Protein AF-A0A950VNF1-F1 (afdb_monomer_lite)

Radius of gyration: 12.63 Å; chains: 1; bounding box: 23×38×28 Å

Structure (mmCIF, N/CA/C/O backbone):
data_AF-A0A950VNF1-F1
#
_entry.id   AF-A0A950VNF1-F1
#
loop_
_atom_site.group_PDB
_atom_site.id
_atom_site.type_symbol
_atom_site.label_atom_id
_atom_site.label_alt_id
_atom_site.label_comp_id
_atom_site.label_asym_id
_atom_site.label_entity_id
_atom_site.label_seq_id
_atom_site.pdbx_PDB_ins_code
_atom_site.Cartn_x
_atom_site.Cartn_y
_atom_site.Cartn_z
_atom_site.occupancy
_atom_site.B_iso_or_equiv
_atom_site.auth_seq_id
_atom_site.auth_comp_id
_atom_site.auth_asym_id
_atom_site.auth_atom_id
_atom_site.pdbx_PDB_model_num
ATOM 1 N N . MET A 1 1 ? -10.368 15.965 1.424 1.00 51.59 1 MET A N 1
ATOM 2 C CA . MET A 1 1 ? -9.336 15.709 2.445 1.00 51.59 1 MET A CA 1
ATOM 3 C C . MET A 1 1 ? -9.637 14.368 3.084 1.00 51.59 1 MET A C 1
ATOM 5 O O . MET A 1 1 ? -10.680 14.251 3.725 1.00 51.59 1 MET A O 1
ATOM 9 N N . ARG A 1 2 ? -8.839 13.335 2.801 1.00 61.28 2 ARG A N 1
ATOM 10 C CA . ARG A 1 2 ? -9.202 11.959 3.169 1.00 61.28 2 ARG A CA 1
ATOM 11 C C . ARG A 1 2 ? -8.570 11.591 4.511 1.00 61.28 2 ARG A C 1
ATOM 13 O O . ARG A 1 2 ? -7.371 11.720 4.712 1.00 61.28 2 ARG A O 1
ATOM 20 N N . LYS A 1 3 ? -9.409 11.190 5.463 1.00 76.19 3 LYS A N 1
ATOM 21 C CA . LYS A 1 3 ? -8.982 10.609 6.739 1.00 76.19 3 LYS A CA 1
ATOM 22 C C . LYS A 1 3 ? -8.639 9.136 6.493 1.00 76.19 3 LYS A C 1
ATOM 24 O O . LYS A 1 3 ? -9.274 8.520 5.642 1.00 76.19 3 LYS A O 1
ATOM 29 N N . GLY A 1 4 ? -7.683 8.584 7.243 1.00 84.88 4 GLY A N 1
ATOM 30 C CA . GLY A 1 4 ? -7.428 7.141 7.233 1.00 84.88 4 GLY A CA 1
ATOM 31 C C . GLY A 1 4 ? -8.713 6.340 7.461 1.00 84.88 4 GLY A C 1
ATOM 32 O O . GLY A 1 4 ? -9.579 6.753 8.245 1.00 84.88 4 GLY A O 1
ATOM 33 N N . VAL A 1 5 ? -8.841 5.226 6.748 1.00 90.88 5 VAL A N 1
ATOM 34 C CA . VAL A 1 5 ? -10.014 4.349 6.769 1.00 90.88 5 VAL A CA 1
ATOM 35 C C . VAL A 1 5 ? -9.709 3.173 7.682 1.00 90.88 5 VAL A C 1
ATOM 37 O O . VAL A 1 5 ? -8.725 2.470 7.476 1.00 90.88 5 VAL A O 1
ATOM 40 N N . LYS A 1 6 ? -10.550 2.966 8.700 1.00 93.19 6 LYS A N 1
ATOM 41 C CA . LYS A 1 6 ? -10.461 1.776 9.546 1.00 93.19 6 LYS A CA 1
ATOM 42 C C . LYS A 1 6 ? -11.143 0.612 8.835 1.00 93.19 6 LYS A C 1
ATOM 44 O O . LYS A 1 6 ? -12.320 0.721 8.492 1.00 93.19 6 LYS A O 1
ATOM 49 N N . VAL A 1 7 ? -10.417 -0.481 8.659 1.00 93.25 7 VAL A N 1
ATOM 50 C CA . VAL A 1 7 ? -10.882 -1.715 8.029 1.00 93.25 7 VAL A CA 1
ATOM 51 C C . VAL A 1 7 ? -10.953 -2.800 9.103 1.00 93.25 7 VAL A C 1
ATOM 53 O O . VAL A 1 7 ? -10.048 -2.952 9.917 1.00 93.25 7 VAL A O 1
ATOM 56 N N . SER A 1 8 ? -12.057 -3.543 9.151 1.00 90.62 8 SER A N 1
ATOM 57 C CA . SER A 1 8 ? -12.290 -4.588 10.156 1.00 90.62 8 SER A CA 1
ATOM 58 C C . SER A 1 8 ? -12.448 -5.958 9.509 1.00 90.62 8 SER A C 1
ATOM 60 O O . SER A 1 8 ? -13.021 -6.060 8.430 1.00 90.62 8 SER A O 1
ATOM 62 N N . GLY A 1 9 ? -12.020 -7.017 10.202 1.00 89.25 9 GLY A N 1
ATOM 63 C CA . GLY A 1 9 ? -12.226 -8.400 9.749 1.00 89.25 9 GLY A CA 1
ATOM 64 C C . GLY A 1 9 ? -11.228 -8.876 8.691 1.00 89.25 9 GLY A C 1
ATOM 65 O O . GLY A 1 9 ? -11.403 -9.952 8.125 1.00 89.25 9 GLY A O 1
ATOM 66 N N . VAL A 1 10 ? -10.177 -8.097 8.447 1.00 89.94 10 VAL A N 1
ATOM 67 C CA . VAL A 1 10 ? -9.083 -8.433 7.539 1.00 89.94 10 VAL A CA 1
ATOM 68 C C . VAL A 1 10 ? -7.945 -9.094 8.316 1.00 89.94 10 VAL A C 1
ATOM 70 O O . VAL A 1 10 ? -7.655 -8.718 9.449 1.00 89.94 10 VAL A O 1
ATOM 73 N N . LYS A 1 11 ? -7.302 -10.094 7.706 1.00 91.38 11 LYS A N 1
ATOM 74 C CA . LYS A 1 11 ? -6.060 -10.695 8.201 1.00 91.38 11 LYS A CA 1
ATOM 75 C C . LYS A 1 11 ? -4.945 -10.414 7.195 1.00 91.38 11 LYS A C 1
ATOM 77 O O . LYS A 1 11 ? -5.143 -10.740 6.023 1.00 91.38 11 LYS A O 1
ATOM 82 N N . PRO A 1 12 ? -3.801 -9.857 7.624 1.00 92.12 12 PRO A N 1
ATOM 83 C CA . PRO A 1 12 ? -2.678 -9.654 6.728 1.00 92.12 12 PRO A CA 1
ATOM 84 C C . PRO A 1 12 ? -2.200 -10.965 6.102 1.00 92.12 12 PRO A C 1
ATOM 86 O O . PRO A 1 12 ? -2.083 -11.984 6.789 1.00 92.12 12 PRO A O 1
ATOM 89 N N . LEU A 1 13 ? -1.914 -10.934 4.803 1.00 93.88 13 LEU A N 1
ATOM 90 C CA . LEU A 1 13 ? -1.301 -12.052 4.092 1.00 93.88 13 LEU A CA 1
ATOM 91 C C . LEU A 1 13 ? 0.216 -12.028 4.267 1.00 93.88 13 LEU A C 1
ATOM 93 O O . LEU A 1 13 ? 0.835 -10.968 4.414 1.00 93.88 13 LEU A O 1
ATOM 97 N N . HIS A 1 14 ? 0.828 -13.209 4.203 1.00 92.62 14 HIS A N 1
ATOM 98 C CA . HIS A 1 14 ? 2.276 -13.324 4.106 1.00 92.62 14 HIS A CA 1
ATOM 99 C C . HIS A 1 14 ? 2.743 -12.741 2.763 1.00 92.62 14 HIS A C 1
ATOM 101 O O . HIS A 1 14 ? 2.080 -12.938 1.750 1.00 92.62 14 HIS A O 1
ATOM 107 N N . TRP A 1 15 ? 3.882 -12.041 2.732 1.00 89.31 15 TRP A N 1
ATOM 108 C CA . TRP A 1 15 ? 4.350 -11.286 1.553 1.00 89.31 15 TRP A CA 1
ATOM 109 C C . TRP A 1 15 ? 4.446 -12.115 0.264 1.00 89.31 15 TRP A C 1
ATOM 111 O O . TRP A 1 15 ? 4.198 -11.614 -0.825 1.00 89.31 15 TRP A O 1
ATOM 121 N N . ARG A 1 16 ? 4.731 -13.415 0.387 1.00 91.81 16 ARG A N 1
ATOM 122 C CA . ARG A 1 16 ? 4.783 -14.355 -0.749 1.00 91.81 16 ARG A CA 1
ATOM 123 C C . ARG A 1 16 ? 3.441 -14.589 -1.440 1.00 91.81 16 ARG A C 1
ATOM 125 O O . ARG A 1 16 ? 3.439 -14.988 -2.597 1.00 91.81 16 ARG A O 1
ATOM 132 N N . ASP A 1 17 ? 2.337 -14.365 -0.736 1.00 94.12 17 ASP A N 1
ATOM 133 C CA . ASP A 1 17 ? 0.982 -14.617 -1.234 1.00 94.12 17 ASP A CA 1
ATOM 134 C C . ASP A 1 17 ? 0.331 -13.339 -1.792 1.00 94.12 17 ASP A C 1
ATOM 136 O O . ASP A 1 17 ? -0.834 -13.341 -2.194 1.00 94.12 17 ASP A O 1
ATOM 140 N N . ARG A 1 18 ? 1.071 -12.225 -1.804 1.00 93.25 18 ARG A N 1
ATOM 141 C CA . ARG A 1 18 ? 0.595 -10.917 -2.254 1.00 93.25 18 ARG A CA 1
ATO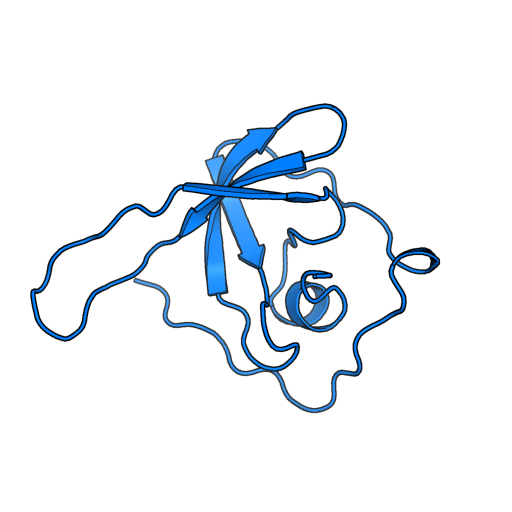M 142 C C . ARG A 1 18 ? 0.912 -10.732 -3.733 1.00 93.25 18 ARG A C 1
ATOM 144 O O . ARG A 1 18 ? 1.929 -11.193 -4.236 1.00 93.25 18 ARG A O 1
ATOM 151 N N . THR A 1 19 ? 0.035 -10.031 -4.443 1.00 91.69 19 THR A N 1
ATOM 152 C CA . THR A 1 19 ? 0.205 -9.738 -5.877 1.00 91.69 19 THR A CA 1
ATOM 153 C C . THR A 1 19 ? 0.319 -8.243 -6.067 1.00 91.69 19 THR A C 1
ATOM 155 O O . THR A 1 19 ? -0.588 -7.547 -5.636 1.00 91.69 19 THR A O 1
ATOM 158 N N . ALA A 1 20 ? 1.389 -7.727 -6.668 1.00 92.44 20 ALA A N 1
ATOM 159 C CA . ALA A 1 20 ? 1.527 -6.294 -6.936 1.00 92.44 20 ALA A CA 1
ATOM 160 C C . ALA A 1 20 ? 0.454 -5.788 -7.915 1.00 92.44 20 ALA A C 1
ATOM 162 O O . ALA A 1 20 ? 0.040 -6.506 -8.825 1.00 92.44 20 ALA A O 1
ATOM 163 N N . GLU A 1 21 ? 0.012 -4.548 -7.719 1.00 93.06 21 GLU A N 1
ATOM 164 C CA . GLU A 1 21 ? -0.818 -3.831 -8.689 1.00 93.06 21 GLU A CA 1
ATOM 165 C C . GLU A 1 21 ? 0.060 -2.880 -9.501 1.00 93.06 21 GLU A C 1
ATOM 167 O O . GLU A 1 21 ? 1.052 -2.350 -8.993 1.00 93.06 21 GLU A O 1
ATOM 172 N N . ASP A 1 22 ? -0.317 -2.652 -10.757 1.00 94.69 22 ASP A N 1
ATOM 173 C CA . ASP A 1 22 ? 0.263 -1.585 -11.563 1.00 94.69 22 ASP A CA 1
ATOM 174 C C . ASP A 1 22 ? -0.529 -0.295 -11.328 1.00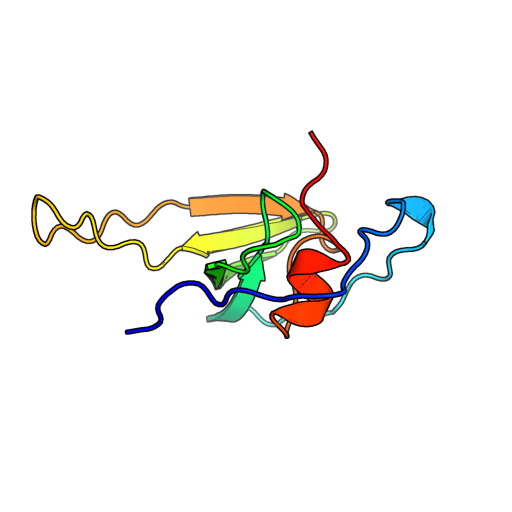 94.69 22 ASP A C 1
ATOM 176 O O . ASP A 1 22 ? -1.697 -0.195 -11.706 1.00 94.69 22 ASP A O 1
ATOM 180 N N . ILE A 1 23 ? 0.082 0.656 -10.622 1.00 95.75 23 ILE A N 1
ATOM 181 C CA . ILE A 1 23 ? -0.535 1.914 -10.211 1.00 95.75 23 ILE A CA 1
ATOM 182 C C . ILE A 1 23 ? 0.214 3.055 -10.893 1.00 95.75 23 ILE A C 1
ATOM 184 O O . ILE A 1 23 ? 1.421 3.223 -10.725 1.00 95.75 23 ILE A O 1
ATOM 188 N N . GLU A 1 24 ? -0.524 3.860 -11.650 1.00 96.62 24 GLU A N 1
ATOM 189 C CA . GLU A 1 24 ? 0.028 4.991 -12.389 1.00 96.62 24 GLU A CA 1
ATOM 190 C C . GLU A 1 24 ? 0.532 6.110 -11.468 1.00 96.62 24 GLU A C 1
ATOM 192 O O . GLU A 1 24 ? -0.048 6.409 -10.417 1.00 96.62 24 GLU A O 1
ATOM 197 N N . ILE A 1 25 ? 1.586 6.804 -11.906 1.00 96.38 25 ILE A N 1
ATOM 198 C CA . ILE A 1 25 ? 2.090 7.984 -11.197 1.00 96.38 25 ILE A CA 1
ATOM 199 C C . ILE A 1 25 ? 1.001 9.060 -11.169 1.00 96.38 25 ILE A C 1
ATOM 201 O O . ILE A 1 25 ? 0.389 9.415 -12.175 1.00 96.38 25 ILE A O 1
ATOM 205 N N . GLY A 1 26 ? 0.776 9.619 -9.985 1.00 93.94 26 GLY A N 1
ATOM 206 C CA . GLY A 1 26 ? -0.244 10.620 -9.724 1.00 93.94 26 GLY A CA 1
ATOM 207 C C . GLY A 1 26 ? -1.587 10.045 -9.280 1.00 93.94 26 GLY A C 1
ATOM 208 O O . GLY A 1 26 ? -2.423 10.849 -8.856 1.00 93.94 26 GLY A O 1
ATOM 209 N N . ALA A 1 27 ? -1.780 8.722 -9.329 1.00 94.50 27 ALA A N 1
ATOM 210 C CA . ALA A 1 27 ? -2.988 8.058 -8.855 1.00 94.50 27 ALA A CA 1
ATOM 211 C C . ALA A 1 27 ? -3.111 8.089 -7.323 1.00 94.50 27 ALA A C 1
ATOM 213 O O . ALA A 1 27 ? -2.124 8.200 -6.587 1.00 94.50 27 ALA A O 1
ATOM 214 N N . GLU A 1 28 ? -4.353 7.992 -6.849 1.00 93.44 28 GLU A N 1
ATOM 215 C CA . GLU A 1 28 ? -4.647 7.770 -5.437 1.00 93.44 28 GLU A CA 1
ATOM 216 C C . GLU A 1 28 ? -4.376 6.308 -5.076 1.00 93.44 28 GLU A C 1
ATOM 218 O O . GLU A 1 28 ? -4.739 5.397 -5.821 1.00 93.44 28 GLU A O 1
ATOM 223 N N . ALA A 1 29 ? -3.761 6.102 -3.919 1.00 94.94 29 ALA A N 1
ATOM 224 C CA . ALA A 1 29 ? -3.435 4.796 -3.385 1.00 94.94 29 ALA A CA 1
ATOM 225 C C . ALA A 1 29 ? -3.624 4.760 -1.863 1.00 94.94 29 ALA A C 1
ATOM 227 O O . ALA A 1 29 ? -3.894 5.771 -1.209 1.00 94.94 29 ALA A O 1
ATOM 228 N N . TRP A 1 30 ? -3.464 3.571 -1.299 1.00 94.88 30 TRP A N 1
ATOM 229 C CA . TRP A 1 30 ? -3.654 3.267 0.107 1.00 94.88 30 TRP A CA 1
ATOM 230 C C . TRP A 1 30 ? -2.494 2.421 0.612 1.00 94.88 30 TRP A C 1
ATOM 232 O O . TRP A 1 30 ? -2.055 1.490 -0.062 1.00 94.88 30 TRP A O 1
ATOM 242 N N . VAL A 1 31 ? -2.025 2.736 1.816 1.00 94.12 31 VAL A N 1
ATOM 243 C CA . VAL A 1 31 ? -0.975 1.982 2.512 1.00 94.12 31 VAL A CA 1
ATOM 244 C C . VAL A 1 31 ? -1.424 1.732 3.945 1.00 94.12 31 VAL A C 1
ATOM 246 O O . VAL A 1 31 ? -1.975 2.632 4.580 1.00 94.12 31 VAL A O 1
ATOM 249 N N . SER A 1 32 ? -1.191 0.533 4.474 1.00 94.00 32 SER A N 1
ATOM 250 C CA . SER A 1 32 ? -1.462 0.218 5.879 1.00 94.00 32 SER A CA 1
ATOM 251 C C . SER A 1 32 ? -0.181 -0.165 6.607 1.00 94.00 32 SER A C 1
ATOM 253 O O . SER A 1 32 ? 0.584 -1.002 6.136 1.00 94.00 32 SER A O 1
ATOM 255 N N . LEU A 1 33 ? 0.031 0.447 7.771 1.00 90.44 33 LEU A N 1
ATOM 256 C CA . LEU A 1 33 ? 1.188 0.186 8.635 1.00 90.44 33 LEU A CA 1
ATOM 257 C C . LEU A 1 33 ? 0.870 -0.799 9.768 1.00 90.44 33 LEU A C 1
ATOM 259 O O . LEU A 1 33 ? 1.780 -1.356 10.369 1.00 90.44 33 LEU A O 1
ATOM 263 N N . ASP A 1 34 ? -0.412 -0.968 10.090 1.00 90.00 34 ASP A N 1
ATOM 264 C CA . ASP A 1 34 ? -0.904 -1.717 11.252 1.00 90.00 34 ASP A CA 1
ATOM 265 C C . ASP 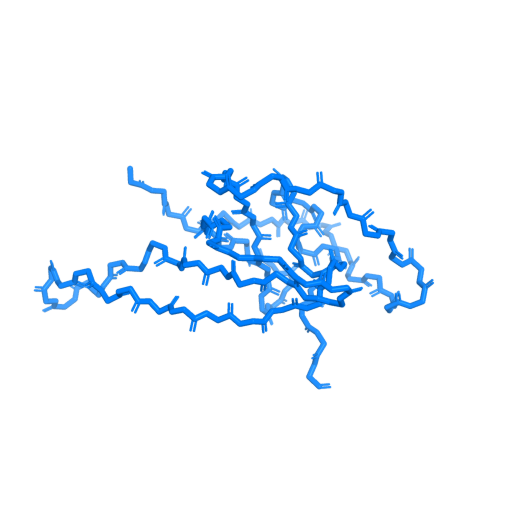A 1 34 ? -1.862 -2.862 10.872 1.00 90.00 34 ASP A C 1
ATOM 267 O O . ASP A 1 34 ? -2.259 -3.638 11.737 1.00 90.00 34 ASP A O 1
ATOM 271 N N . GLY A 1 35 ? -2.251 -2.970 9.595 1.00 91.12 35 GLY A N 1
ATOM 272 C CA . GLY A 1 35 ? -3.197 -3.975 9.105 1.00 91.12 35 GLY A CA 1
ATOM 273 C C . GLY A 1 35 ? -4.658 -3.690 9.471 1.00 91.12 35 GLY A C 1
ATOM 274 O O . GLY A 1 35 ? -5.536 -4.472 9.112 1.00 91.12 35 GLY A O 1
ATOM 275 N N . GLU A 1 36 ? -4.940 -2.571 10.144 1.00 92.00 36 GLU A N 1
ATOM 276 C CA . GLU A 1 36 ? -6.286 -2.168 10.584 1.00 92.00 36 GLU A CA 1
ATOM 277 C C . GLU A 1 36 ? -6.708 -0.805 10.023 1.00 92.00 36 GLU A C 1
ATOM 279 O O . GLU A 1 36 ? -7.900 -0.511 9.901 1.00 92.00 36 GLU A O 1
ATOM 284 N N . THR A 1 37 ? -5.742 0.046 9.693 1.00 91.69 37 THR A N 1
ATOM 285 C CA . THR A 1 37 ? -5.949 1.402 9.202 1.00 91.69 37 THR A CA 1
ATOM 286 C C . THR A 1 37 ? -5.239 1.573 7.868 1.00 91.69 37 THR A C 1
ATOM 288 O O . THR A 1 37 ? -4.017 1.448 7.773 1.00 91.69 37 THR A O 1
ATOM 291 N N . ALA A 1 38 ? -5.999 1.916 6.833 1.00 93.31 38 ALA A N 1
ATOM 292 C CA . ALA A 1 38 ? -5.464 2.304 5.538 1.00 93.31 38 ALA A CA 1
ATOM 293 C C . ALA A 1 38 ? -5.326 3.827 5.464 1.00 93.31 38 ALA A C 1
ATOM 295 O O . ALA A 1 38 ? -6.282 4.578 5.688 1.00 93.31 38 ALA A O 1
ATOM 296 N N . LEU A 1 39 ? -4.127 4.291 5.143 1.00 91.38 39 LEU A N 1
ATOM 297 C CA . LEU A 1 39 ? -3.790 5.696 4.990 1.00 91.38 39 LEU A CA 1
ATOM 298 C C . LEU A 1 39 ? -3.847 6.074 3.506 1.00 91.38 39 LEU A C 1
ATOM 300 O O . LEU A 1 39 ? -3.203 5.402 2.698 1.00 91.38 39 LEU A O 1
ATOM 304 N N . PRO A 1 40 ? -4.588 7.134 3.137 1.00 92.50 40 PRO A N 1
ATOM 305 C CA . PRO A 1 40 ? -4.612 7.611 1.765 1.00 92.50 40 PRO A CA 1
ATOM 306 C C . PRO A 1 40 ? -3.267 8.248 1.414 1.00 92.50 40 PRO A C 1
ATOM 308 O O . PRO A 1 40 ? -2.709 9.047 2.177 1.00 92.50 40 PRO A O 1
ATOM 311 N N . ALA A 1 41 ? -2.773 7.913 0.234 1.00 91.75 41 ALA A N 1
ATOM 312 C CA . ALA A 1 41 ? -1.542 8.429 -0.325 1.00 91.75 41 ALA A CA 1
ATOM 313 C C . ALA A 1 41 ? -1.710 8.696 -1.823 1.00 91.75 41 ALA A C 1
ATOM 315 O O . ALA A 1 41 ? -2.692 8.296 -2.452 1.00 91.75 41 ALA A O 1
ATOM 316 N N . ARG A 1 42 ? -0.733 9.382 -2.402 1.00 93.62 42 ARG A N 1
ATOM 317 C CA . ARG A 1 42 ? -0.638 9.593 -3.843 1.00 93.62 42 ARG A CA 1
ATOM 318 C C . ARG A 1 42 ? 0.679 9.034 -4.344 1.00 93.62 42 ARG A C 1
ATOM 320 O O . ARG A 1 42 ? 1.713 9.362 -3.769 1.00 93.62 42 ARG A O 1
ATOM 327 N N . VAL A 1 43 ? 0.650 8.246 -5.411 1.00 95.19 43 VAL A N 1
ATOM 328 C CA . VAL A 1 43 ? 1.879 7.750 -6.041 1.00 95.19 43 VAL A CA 1
ATOM 329 C C . VAL A 1 43 ? 2.601 8.919 -6.707 1.00 95.19 43 VAL A C 1
ATOM 331 O O . VAL A 1 43 ? 2.011 9.650 -7.503 1.00 95.19 43 VAL A O 1
ATOM 334 N N . THR A 1 44 ? 3.867 9.124 -6.366 1.00 95.75 44 THR A N 1
ATOM 335 C CA . THR A 1 44 ? 4.721 10.195 -6.905 1.00 95.75 44 THR A CA 1
ATOM 336 C C . THR A 1 44 ? 5.856 9.664 -7.771 1.00 95.75 44 THR A C 1
ATOM 338 O O . THR A 1 44 ? 6.386 10.413 -8.587 1.00 95.75 44 THR A O 1
ATOM 341 N N . GLY A 1 45 ? 6.187 8.383 -7.632 1.00 95.38 45 GLY A N 1
ATOM 342 C CA . GLY A 1 45 ? 7.257 7.712 -8.359 1.00 95.38 45 GLY A CA 1
ATOM 343 C C . GLY A 1 45 ? 7.068 6.200 -8.323 1.00 95.38 45 GLY A C 1
ATOM 344 O O . GLY A 1 45 ? 6.309 5.676 -7.505 1.00 95.38 45 GLY A O 1
ATOM 345 N N . LYS A 1 46 ? 7.725 5.509 -9.249 1.00 95.75 46 LYS A N 1
ATOM 346 C CA . LYS A 1 46 ? 7.712 4.052 -9.361 1.00 95.75 46 LYS A CA 1
ATOM 347 C C . LYS A 1 46 ? 9.050 3.591 -9.925 1.00 95.75 46 LYS A C 1
ATOM 349 O O . LYS A 1 46 ? 9.516 4.156 -10.916 1.00 95.75 46 LYS A O 1
ATOM 354 N N . ASP A 1 47 ? 9.620 2.557 -9.321 1.00 93.94 47 ASP A N 1
ATOM 355 C CA . ASP A 1 47 ? 10.744 1.800 -9.869 1.00 93.94 47 ASP A CA 1
ATOM 356 C C . ASP A 1 47 ? 10.371 0.310 -10.029 1.00 93.94 47 ASP A C 1
ATOM 358 O O . ASP A 1 47 ? 9.204 -0.076 -9.921 1.00 93.94 47 ASP A O 1
ATOM 362 N N . ASP A 1 48 ? 11.354 -0.542 -10.319 1.00 93.06 48 ASP A N 1
ATOM 363 C CA . ASP A 1 48 ? 11.135 -1.975 -10.554 1.00 93.06 48 ASP A CA 1
ATOM 364 C C . ASP A 1 48 ? 10.643 -2.750 -9.313 1.00 93.06 48 ASP A C 1
ATOM 366 O O . ASP A 1 48 ? 10.254 -3.916 -9.425 1.00 93.06 48 ASP A O 1
ATOM 370 N N . ARG A 1 49 ? 10.710 -2.158 -8.114 1.00 92.44 49 ARG A N 1
ATOM 371 C CA . ARG A 1 49 ? 10.443 -2.822 -6.826 1.00 92.44 49 ARG A CA 1
ATOM 372 C C . ARG A 1 49 ? 9.614 -2.001 -5.847 1.00 92.44 49 ARG A C 1
ATOM 374 O O . ARG A 1 49 ? 9.066 -2.592 -4.915 1.00 92.44 49 ARG A O 1
ATOM 381 N N . HIS A 1 50 ? 9.484 -0.699 -6.053 1.00 95.81 50 HIS A N 1
ATOM 382 C CA . HIS A 1 50 ? 8.873 0.213 -5.104 1.00 95.81 50 HIS A CA 1
ATOM 383 C C . HIS A 1 50 ? 7.992 1.258 -5.777 1.00 95.81 50 HIS A C 1
ATOM 385 O O . HIS A 1 50 ? 8.165 1.627 -6.941 1.00 95.81 50 HIS A O 1
ATOM 391 N N . TYR A 1 51 ? 7.078 1.777 -4.970 1.00 96.38 51 TYR A N 1
ATOM 392 C CA . TYR A 1 51 ? 6.386 3.027 -5.214 1.00 96.38 51 TYR A CA 1
ATOM 393 C C . TYR A 1 51 ? 6.891 4.083 -4.240 1.00 96.38 51 TYR A C 1
ATOM 395 O O . TYR A 1 51 ? 6.946 3.841 -3.031 1.00 96.38 51 TYR A O 1
ATOM 403 N N . ASP A 1 52 ? 7.156 5.277 -4.761 1.00 95.19 52 ASP A N 1
ATOM 404 C CA . ASP A 1 52 ? 7.214 6.478 -3.942 1.00 95.19 52 ASP A CA 1
ATOM 405 C C . ASP A 1 52 ? 5.790 6.981 -3.756 1.00 95.19 52 ASP A C 1
ATOM 407 O O . ASP A 1 52 ? 5.053 7.194 -4.727 1.00 95.19 52 ASP A O 1
ATOM 411 N N . VAL A 1 53 ? 5.395 7.191 -2.508 1.00 92.81 53 VAL A N 1
ATOM 412 C CA . VAL A 1 53 ? 4.081 7.717 -2.167 1.00 92.81 53 VAL A CA 1
ATOM 413 C C . VAL A 1 53 ? 4.197 8.939 -1.281 1.00 92.81 53 VAL A C 1
ATOM 415 O O . VAL A 1 53 ? 5.042 9.037 -0.392 1.00 92.81 53 VAL A O 1
ATOM 418 N N . GLN A 1 54 ? 3.275 9.865 -1.489 1.00 91.56 54 GLN A N 1
ATOM 419 C CA . GLN A 1 54 ? 3.100 11.044 -0.667 1.00 91.56 54 GLN A CA 1
ATOM 420 C C . GLN A 1 54 ? 1.828 10.897 0.162 1.00 91.56 54 GLN A C 1
ATOM 422 O O . GLN A 1 54 ? 0.723 10.857 -0.382 1.00 91.56 54 GLN A O 1
ATOM 427 N N . PHE A 1 55 ? 1.974 10.856 1.486 1.00 86.00 55 PHE A N 1
ATOM 428 C CA . PHE A 1 55 ? 0.822 10.848 2.386 1.00 86.00 55 PHE A CA 1
ATOM 429 C C . PHE A 1 55 ? 0.192 12.235 2.514 1.00 86.00 55 PHE A C 1
ATOM 431 O O . PHE A 1 55 ? 0.880 13.239 2.734 1.00 86.00 55 PHE A O 1
ATOM 438 N N . GLU A 1 56 ? -1.139 12.280 2.495 1.00 69.44 56 GLU A N 1
ATOM 439 C CA . GLU A 1 56 ? -1.897 13.468 2.886 1.00 69.44 56 GLU A CA 1
ATOM 440 C C . GLU A 1 56 ? -2.083 13.501 4.414 1.00 69.44 56 GLU A C 1
ATOM 442 O O . GLU A 1 56 ? -3.159 13.227 4.943 1.00 69.44 56 GLU A O 1
ATOM 447 N N . CYS A 1 57 ? -1.030 13.836 5.165 1.00 63.88 57 CYS A N 1
ATOM 448 C CA . CYS A 1 57 ? -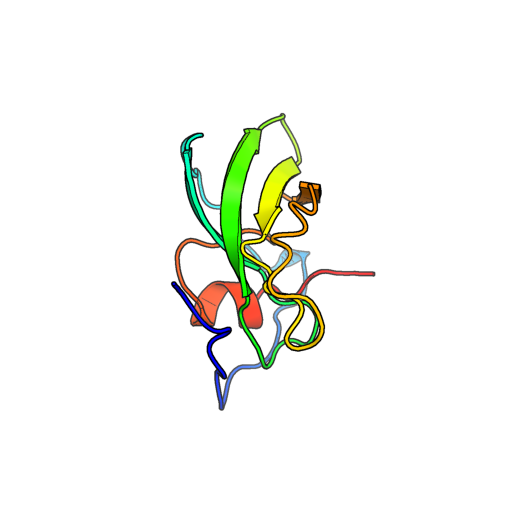1.125 13.961 6.623 1.00 63.88 57 CYS A CA 1
ATOM 449 C C . CYS A 1 57 ? -1.383 15.412 7.060 1.00 63.88 57 CYS A C 1
ATOM 451 O O . CYS A 1 57 ? -0.523 16.286 6.916 1.00 63.88 57 CYS A O 1
ATOM 453 N N . THR A 1 58 ? -2.528 15.666 7.706 1.00 51.97 58 THR A N 1
ATOM 454 C CA . THR A 1 58 ? -2.664 16.834 8.591 1.00 51.97 58 THR A CA 1
ATOM 455 C C . THR A 1 58 ? -2.176 16.527 9.987 1.00 51.97 58 THR A C 1
ATOM 457 O O . THR A 1 58 ? -2.790 15.754 10.725 1.00 51.97 58 THR A O 1
ATOM 460 N N . SER A 1 59 ? -1.151 17.259 10.407 1.00 54.03 59 SER A N 1
ATOM 461 C CA . SER A 1 59 ? -0.924 17.502 11.824 1.00 54.03 59 SER A CA 1
ATOM 462 C C . SER A 1 59 ? -2.139 18.248 12.397 1.00 54.03 59 SER A C 1
ATOM 464 O O . SER A 1 59 ? -2.338 19.438 12.134 1.00 54.03 59 SER A O 1
ATOM 466 N N . ARG A 1 60 ? -2.941 17.562 13.226 1.00 47.06 60 ARG A N 1
ATOM 467 C CA . ARG A 1 60 ? -4.064 18.147 13.994 1.00 47.06 60 ARG A CA 1
ATOM 468 C C . ARG A 1 60 ? -3.654 19.359 14.841 1.00 47.06 60 ARG A C 1
ATOM 470 O O . ARG A 1 60 ? -4.517 20.112 15.273 1.00 47.06 60 ARG A O 1
ATOM 477 N N . ARG A 1 61 ? -2.355 19.523 15.109 1.00 47.09 61 ARG A N 1
ATOM 478 C CA . ARG A 1 61 ? -1.814 20.517 16.038 1.00 47.09 61 ARG A CA 1
ATOM 479 C C . ARG A 1 61 ? -1.319 21.796 15.369 1.00 47.09 61 ARG A C 1
ATOM 481 O O . ARG A 1 61 ? -1.086 22.766 16.076 1.00 47.09 61 ARG A O 1
ATOM 488 N N . SER A 1 62 ? -1.134 21.810 14.050 1.00 44.03 62 SER A N 1
ATOM 489 C CA . SER A 1 62 ? -0.511 22.960 13.380 1.00 44.03 62 SER A CA 1
ATOM 490 C C . SER A 1 62 ? -1.158 23.383 12.065 1.00 44.03 62 SER A C 1
ATOM 492 O O . SER A 1 62 ? -0.731 24.384 11.504 1.00 44.03 62 SER A O 1
ATOM 494 N N . GLY A 1 63 ? -2.150 22.655 11.533 1.00 43.38 63 GLY A N 1
ATOM 495 C CA . GLY A 1 63 ? -2.680 22.953 10.191 1.00 43.38 63 GLY A CA 1
ATOM 496 C C . GLY A 1 63 ? -1.616 22.849 9.086 1.00 43.38 63 GLY A C 1
ATOM 497 O O . GLY A 1 63 ? -1.854 23.244 7.950 1.00 43.38 63 GLY A O 1
ATOM 498 N N . VAL A 1 64 ? -0.433 22.318 9.421 1.00 43.62 64 VAL A N 1
ATOM 499 C CA . VAL A 1 64 ? 0.690 22.138 8.509 1.00 43.62 64 VAL A CA 1
ATOM 500 C C . VAL A 1 64 ? 0.497 20.811 7.796 1.00 43.62 64 VAL A C 1
ATOM 502 O O . VAL A 1 64 ? 0.463 19.747 8.424 1.00 43.62 64 VAL A O 1
ATOM 505 N N . TYR A 1 65 ? 0.399 20.898 6.474 1.00 51.00 65 TYR A N 1
ATOM 506 C CA . TYR A 1 65 ? 0.539 19.771 5.567 1.00 51.00 65 TYR A CA 1
ATOM 507 C C . TYR A 1 65 ? 2.001 19.338 5.595 1.00 51.00 65 TYR A C 1
ATOM 509 O O . TYR A 1 65 ? 2.857 19.986 4.989 1.00 51.00 65 TYR A O 1
ATOM 517 N N . ARG A 1 66 ? 2.319 18.268 6.324 1.00 52.09 66 ARG A N 1
ATOM 518 C CA . ARG A 1 66 ? 3.636 17.646 6.183 1.00 52.09 66 ARG A CA 1
ATOM 519 C C . ARG A 1 66 ? 3.500 16.609 5.081 1.00 52.09 66 ARG A C 1
ATOM 521 O O . ARG A 1 66 ? 2.951 15.537 5.312 1.00 52.09 66 ARG A O 1
ATOM 528 N N . ARG A 1 67 ? 3.957 16.962 3.878 1.00 62.56 67 ARG A N 1
ATOM 529 C CA . ARG A 1 67 ? 4.201 15.976 2.823 1.00 62.56 67 ARG A CA 1
ATOM 530 C C . ARG A 1 67 ? 5.305 15.066 3.342 1.00 62.56 67 ARG A C 1
ATOM 532 O O . ARG A 1 67 ? 6.420 15.530 3.567 1.00 62.56 67 ARG A O 1
ATOM 539 N N . CYS A 1 68 ? 4.953 13.823 3.632 1.00 72.50 68 CYS A N 1
ATOM 540 C CA . CYS A 1 68 ? 5.922 12.787 3.937 1.00 72.50 68 CYS A CA 1
ATOM 541 C C . CYS A 1 68 ? 5.971 11.894 2.710 1.00 72.50 68 CYS A C 1
ATOM 543 O O . CYS A 1 68 ? 4.969 11.254 2.385 1.00 72.50 68 CYS A O 1
ATOM 545 N N . GLU A 1 69 ? 7.095 11.942 2.010 1.00 82.06 69 GLU A N 1
ATOM 546 C CA . GLU A 1 69 ? 7.402 10.983 0.960 1.00 82.06 69 GLU A CA 1
ATOM 547 C C . GLU A 1 69 ? 7.961 9.730 1.624 1.00 82.06 69 GLU A C 1
ATOM 549 O O . GLU A 1 69 ? 8.785 9.803 2.541 1.00 82.06 69 GLU A O 1
ATOM 554 N N . CYS A 1 70 ? 7.425 8.589 1.227 1.00 87.44 70 CYS A N 1
ATOM 555 C CA . CYS A 1 70 ? 7.803 7.278 1.722 1.00 87.44 70 CYS A CA 1
ATOM 556 C C . CYS A 1 70 ? 7.885 6.327 0.535 1.00 87.44 70 CYS A C 1
ATOM 558 O O . CYS A 1 70 ? 7.179 6.507 -0.453 1.00 87.44 70 CYS A O 1
ATOM 560 N N . TYR A 1 71 ? 8.726 5.315 0.662 1.00 91.62 71 TYR A N 1
ATOM 561 C CA . TYR A 1 71 ? 8.964 4.298 -0.353 1.00 91.62 71 TYR A CA 1
ATOM 562 C C . TYR A 1 71 ? 8.517 2.952 0.211 1.00 91.62 71 TYR A C 1
ATOM 564 O O . TYR A 1 71 ? 8.926 2.579 1.312 1.00 91.62 71 TYR A O 1
ATOM 572 N N . PHE A 1 72 ? 7.661 2.253 -0.528 1.00 94.25 72 PHE A N 1
ATOM 573 C CA . PHE A 1 72 ? 7.093 0.956 -0.145 1.00 94.25 72 PHE A CA 1
ATOM 574 C C . PHE A 1 72 ? 7.214 -0.027 -1.300 1.0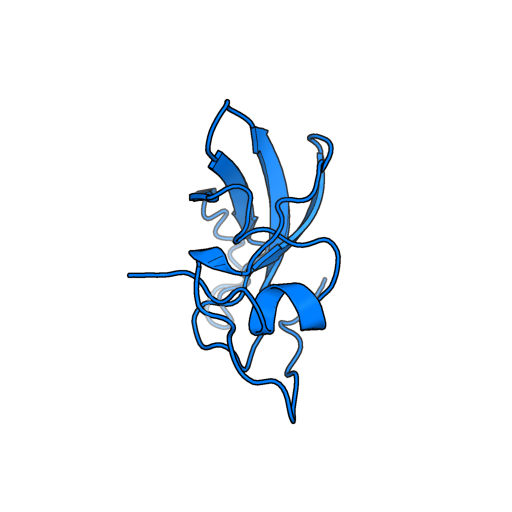0 94.25 72 PHE A C 1
ATOM 576 O O . PHE A 1 72 ? 7.265 0.398 -2.457 1.00 94.25 72 PHE A O 1
ATOM 583 N N . PHE A 1 73 ? 7.233 -1.328 -1.014 1.00 95.62 73 PHE A N 1
ATOM 584 C CA . PHE A 1 73 ? 7.264 -2.335 -2.074 1.00 95.62 73 PHE A CA 1
ATOM 585 C C . PHE A 1 73 ? 6.003 -2.271 -2.949 1.00 95.62 73 PHE A C 1
ATOM 587 O O . PHE A 1 73 ? 4.940 -1.816 -2.515 1.00 95.62 73 PHE A O 1
ATOM 594 N N . LEU A 1 74 ? 6.104 -2.741 -4.200 1.00 95.62 74 LEU A N 1
ATOM 595 C CA . LEU A 1 74 ? 4.978 -2.712 -5.150 1.00 95.62 74 LEU A CA 1
ATOM 596 C C . LEU A 1 74 ? 3.718 -3.407 -4.616 1.00 95.62 74 LEU A C 1
ATOM 598 O O . LEU A 1 74 ? 2.603 -3.067 -5.008 1.00 95.62 74 LEU A O 1
ATOM 602 N N . ASP A 1 75 ? 3.882 -4.398 -3.742 1.00 95.50 75 ASP A N 1
ATOM 603 C CA . ASP A 1 75 ? 2.785 -5.139 -3.142 1.00 95.50 75 ASP A CA 1
ATOM 604 C C . ASP A 1 75 ? 2.235 -4.506 -1.852 1.00 95.50 75 ASP A C 1
ATOM 606 O O . ASP A 1 75 ? 1.230 -4.985 -1.329 1.00 95.50 75 ASP A O 1
ATOM 610 N N . GLU A 1 76 ? 2.824 -3.431 -1.347 1.00 95.88 76 GLU A N 1
ATOM 611 C CA . GLU A 1 76 ? 2.387 -2.745 -0.122 1.00 95.88 76 GLU A CA 1
ATOM 612 C C . GLU A 1 76 ? 1.525 -1.505 -0.420 1.00 95.88 76 GLU A C 1
ATOM 614 O O . GLU A 1 76 ? 0.797 -1.020 0.450 1.00 95.88 76 GLU A O 1
ATOM 619 N N . VAL A 1 77 ? 1.557 -1.011 -1.663 1.00 96.12 77 VAL A N 1
ATOM 620 C CA . VAL A 1 77 ? 0.751 0.126 -2.132 1.00 96.12 77 VAL A CA 1
ATOM 621 C C . VAL A 1 77 ? -0.433 -0.369 -2.945 1.00 96.12 77 VAL A C 1
ATOM 623 O O . VAL A 1 77 ? -0.259 -1.131 -3.895 1.00 96.12 77 VAL A O 1
ATOM 626 N N . ARG A 1 78 ? -1.646 0.045 -2.560 1.00 96.69 78 ARG A N 1
ATOM 627 C CA . ARG A 1 78 ? -2.891 -0.570 -3.042 1.00 96.69 78 ARG A CA 1
ATOM 628 C C . ARG A 1 78 ? -3.938 0.409 -3.513 1.00 96.69 78 ARG A C 1
ATOM 630 O O . ARG A 1 78 ? -4.034 1.526 -3.019 1.00 96.69 78 ARG A O 1
ATOM 637 N N . THR A 1 79 ? -4.773 -0.038 -4.445 1.00 95.75 79 THR A N 1
ATOM 638 C CA . THR A 1 79 ? -5.874 0.778 -4.983 1.00 95.75 79 THR A CA 1
ATOM 639 C C . THR A 1 79 ? -7.066 0.882 -4.025 1.00 95.75 79 THR A C 1
ATOM 641 O O . THR A 1 79 ? -7.878 1.800 -4.152 1.00 95.75 79 THR A O 1
ATOM 644 N N . THR A 1 80 ? -7.157 -0.008 -3.026 1.00 95.50 80 THR A N 1
ATOM 645 C CA . THR A 1 80 ? -8.245 -0.038 -2.034 1.00 95.50 80 THR A CA 1
ATOM 646 C C . THR A 1 80 ? -7.737 -0.125 -0.587 1.00 95.50 80 THR A C 1
ATOM 648 O O . THR A 1 80 ? -6.678 -0.716 -0.340 1.00 95.50 80 THR A O 1
ATOM 651 N N . PRO A 1 81 ? -8.495 0.415 0.390 1.00 95.06 81 PRO A N 1
ATOM 652 C CA . PRO A 1 81 ? -8.198 0.273 1.816 1.00 95.06 81 PRO A CA 1
ATOM 653 C C . PRO A 1 81 ? -8.060 -1.179 2.280 1.00 95.06 81 PRO A C 1
ATOM 655 O O . PRO A 1 81 ? -7.163 -1.506 3.056 1.00 95.06 81 PRO A O 1
ATOM 658 N N . GLU A 1 82 ? -8.937 -2.060 1.803 1.00 95.94 82 GLU A N 1
ATOM 659 C CA . GLU A 1 82 ? -8.980 -3.463 2.202 1.00 95.94 82 GLU A CA 1
ATOM 660 C C . GLU A 1 82 ? -7.711 -4.189 1.767 1.00 95.94 82 GLU A C 1
ATOM 662 O O . GLU A 1 82 ? -7.076 -4.857 2.583 1.00 95.94 82 GLU A O 1
ATOM 667 N N . LEU A 1 83 ? -7.301 -4.008 0.507 1.00 95.94 83 LEU A N 1
ATOM 668 C CA . LEU A 1 83 ? -6.054 -4.580 0.006 1.00 95.94 83 LEU A CA 1
ATOM 669 C C . LEU A 1 83 ? -4.843 -4.012 0.743 1.00 95.94 83 LEU A C 1
ATOM 671 O O . LEU A 1 83 ? -3.919 -4.768 1.028 1.00 95.94 83 LEU A O 1
ATOM 675 N N . ALA A 1 84 ? -4.839 -2.717 1.078 1.00 95.12 84 ALA A N 1
ATOM 676 C CA . ALA A 1 84 ? -3.749 -2.112 1.843 1.00 95.12 84 ALA A CA 1
ATOM 677 C C . ALA A 1 84 ? -3.597 -2.771 3.221 1.00 95.12 84 ALA A C 1
ATOM 679 O O . ALA A 1 84 ? -2.485 -3.078 3.634 1.00 95.12 84 ALA A O 1
ATOM 680 N N . CYS A 1 85 ? -4.707 -3.034 3.917 1.00 95.62 85 CYS A N 1
ATOM 681 C CA . CYS A 1 85 ? -4.695 -3.718 5.212 1.00 95.62 85 CYS A CA 1
ATOM 682 C C . CYS A 1 85 ? -4.320 -5.206 5.098 1.00 95.62 85 CYS A C 1
ATOM 684 O O . CYS A 1 85 ? -3.586 -5.717 5.944 1.00 95.62 85 CYS A O 1
ATOM 686 N N . ILE A 1 86 ? -4.763 -5.898 4.040 1.00 96.25 86 ILE A N 1
ATOM 687 C CA . ILE A 1 86 ? -4.324 -7.274 3.741 1.00 96.25 86 ILE A CA 1
ATOM 688 C C . ILE A 1 86 ? -2.809 -7.303 3.490 1.00 96.25 86 ILE A C 1
ATOM 690 O O . ILE A 1 86 ? -2.106 -8.201 3.954 1.00 96.25 86 ILE A O 1
ATOM 694 N N . ASN A 1 87 ? -2.297 -6.301 2.783 1.00 96.19 87 ASN A N 1
ATOM 695 C CA . ASN A 1 87 ? -0.903 -6.207 2.379 1.00 96.19 87 ASN A CA 1
ATOM 696 C C . ASN A 1 87 ? -0.133 -5.204 3.234 1.00 96.19 87 ASN A C 1
ATOM 698 O O . ASN A 1 87 ? 0.671 -4.431 2.721 1.00 96.19 87 ASN A O 1
ATOM 702 N N . MET A 1 88 ? -0.398 -5.237 4.544 1.00 94.38 88 MET A N 1
ATOM 703 C CA . MET A 1 88 ? 0.291 -4.416 5.533 1.00 94.38 88 MET A CA 1
ATOM 704 C C . MET A 1 88 ? 1.802 -4.432 5.291 1.00 94.38 88 MET A C 1
ATOM 706 O O . MET A 1 88 ? 2.391 -5.500 5.051 1.00 94.38 88 MET A O 1
ATOM 710 N N . VAL A 1 89 ? 2.399 -3.245 5.396 1.00 93.25 89 VAL A N 1
ATOM 711 C CA . VAL A 1 89 ? 3.839 -3.032 5.251 1.00 93.25 89 VAL A CA 1
ATOM 712 C C . VAL A 1 89 ? 4.605 -4.002 6.145 1.00 93.25 89 VAL A C 1
ATOM 714 O O . VAL A 1 89 ? 4.278 -4.196 7.320 1.00 93.25 89 VAL A O 1
ATOM 717 N N . THR A 1 90 ? 5.612 -4.639 5.564 1.00 85.25 90 THR A N 1
ATOM 718 C CA . THR A 1 90 ? 6.498 -5.567 6.262 1.00 85.25 90 THR A CA 1
ATOM 719 C C . THR A 1 90 ? 7.715 -4.815 6.798 1.00 85.25 90 THR A C 1
ATOM 721 O O . THR A 1 90 ? 8.373 -4.092 6.058 1.00 85.25 90 THR A O 1
ATOM 724 N N . MET A 1 91 ? 7.976 -4.938 8.106 1.00 62.03 91 MET A N 1
ATOM 725 C CA . MET A 1 91 ? 9.186 -4.407 8.757 1.00 62.03 91 MET A CA 1
ATOM 726 C C . MET A 1 91 ? 10.343 -5.397 8.684 1.00 62.03 91 MET A C 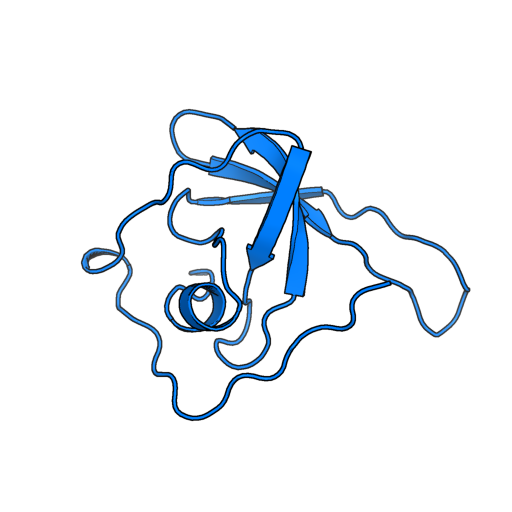1
ATOM 728 O O . MET A 1 91 ? 10.071 -6.616 8.793 1.00 62.03 91 MET A O 1
#

Foldseek 3Di:
DDDWDFDPPADADDPVVFDFDDDDQQDWKWAAQPLGTTFIWGFHDDDPFWTWTWGQDDPPPPSDRDGDTDIATRRCIGPDGRSNSNHHGDD

Sequence (91 aa):
MRKGVKVSGVKPLHWRDRTAEDIEIGAEAWVSLDGETALPARVTGKDDRHYDVQFECTSRRSGVYRRCECYFFLDEVRTTPELACINMVTM

pLDDT: mean 86.23, std 15.31, range [43.38, 96.69]

Secondary structure (DSSP, 8-state):
-PPPEE--S--PPPGGG-------TT-EEEEESSSSEEEEEEEEEE-SSEEEEEEEEE-TTT--EEEEEEEEETTTSBSSHHHHHHT----